Protein AF-A0A7C5NBE1-F1 (afdb_monomer_lite)

pLDDT: mean 70.28, std 18.04, range [29.19, 91.25]

Sequence (106 aa):
MFKFLQKTFWDLNFRWSKTTLKKILKVLDVDNSNMPKSRYGRKGDGGYVIFSNHFDEEENYNLLSFGIDNEISFEKEIFEKHPNIHIYCFDPTVNSPFPKNNLISP

Secondary structure (DSSP, 8-state):
-HHHHHHHHHHT-----HHHHHHHHHHTT-----S-EEE-S-TTTT--EEEGGGGSSSS--EEEEES--S--HHHHHHHHH-TT-EEEEE-TT--SSS-SS-----

Radius of gyration: 20.62 Å; chains: 1; bounding box: 47×36×54 Å

Foldseek 3Di:
DVVVVVVVVVVVPPPQDPVRVVVVCVVVVDDPDPADWDFFFDPPPPTDIDRPCVLVDPDAAEAEAEQDDVGDRRVVRCCVVRVSHHYHYYYPVPPDPDDPDDDDDD

Structure (mmCIF, N/CA/C/O backbone):
data_AF-A0A7C5NBE1-F1
#
_entry.id   AF-A0A7C5NBE1-F1
#
loop_
_atom_site.group_PDB
_atom_site.id
_atom_site.type_symbol
_atom_site.label_atom_id
_atom_site.label_alt_id
_atom_site.label_comp_id
_atom_site.label_asym_id
_atom_site.label_entity_id
_atom_site.label_seq_id
_atom_site.pdbx_PDB_ins_code
_atom_site.Cartn_x
_atom_site.Cartn_y
_atom_site.Cartn_z
_atom_site.occupancy
_atom_site.B_iso_or_equiv
_atom_site.auth_seq_id
_atom_site.auth_comp_id
_atom_site.auth_asym_id
_atom_site.auth_atom_id
_atom_site.pdbx_PDB_model_num
ATOM 1 N N . MET A 1 1 ? 25.681 -22.368 25.246 1.00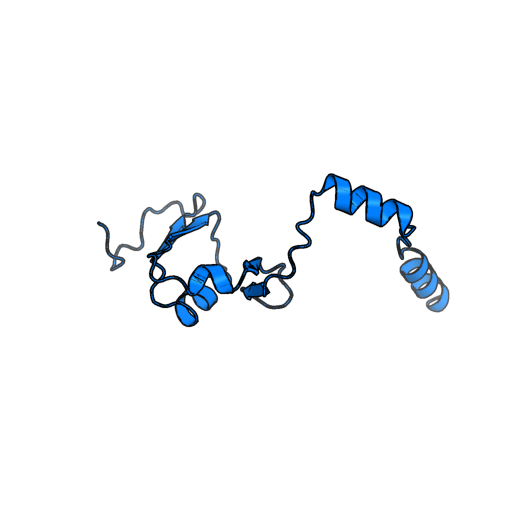 46.69 1 MET A N 1
ATOM 2 C CA . MET A 1 1 ? 25.986 -21.414 24.156 1.00 46.69 1 MET A CA 1
ATOM 3 C C . MET A 1 1 ? 24.722 -20.875 23.473 1.00 46.69 1 MET A C 1
ATOM 5 O O . MET A 1 1 ? 24.547 -19.667 23.449 1.00 46.69 1 MET A O 1
ATOM 9 N N . PHE A 1 2 ? 23.773 -21.722 23.047 1.00 37.19 2 PHE A N 1
ATOM 10 C CA . PHE A 1 2 ? 22.508 -21.291 22.408 1.00 37.19 2 PHE A CA 1
ATOM 11 C C . PHE A 1 2 ? 21.534 -20.474 23.288 1.00 37.19 2 PHE A C 1
ATOM 13 O O . PHE A 1 2 ? 20.788 -19.651 22.771 1.00 37.19 2 PHE A O 1
ATOM 20 N N . LYS A 1 3 ? 21.572 -20.626 24.621 1.00 36.53 3 LYS A N 1
ATOM 21 C CA . LYS A 1 3 ? 20.741 -19.823 25.546 1.00 36.53 3 LYS A CA 1
ATOM 22 C C . LYS A 1 3 ? 21.217 -18.372 25.734 1.00 36.53 3 LYS A C 1
ATOM 24 O O . LYS A 1 3 ? 20.451 -17.556 26.230 1.00 36.53 3 LYS A O 1
ATOM 29 N N . PHE A 1 4 ? 22.456 -18.044 25.353 1.00 35.91 4 PHE A N 1
ATOM 30 C CA . PHE A 1 4 ? 22.996 -16.685 25.500 1.00 35.91 4 PHE A CA 1
ATOM 31 C C . PHE A 1 4 ? 22.597 -15.787 24.316 1.00 35.91 4 PHE A C 1
ATOM 33 O O . PHE A 1 4 ? 22.268 -14.625 24.518 1.00 35.91 4 PHE A O 1
ATOM 40 N N . LEU A 1 5 ? 22.506 -16.359 23.107 1.00 34.66 5 LEU A N 1
ATOM 41 C CA . LEU A 1 5 ? 22.120 -15.644 21.883 1.00 34.66 5 LEU A CA 1
ATOM 42 C C . LEU A 1 5 ? 20.621 -15.308 21.806 1.00 34.66 5 LEU A C 1
ATOM 44 O O . LEU A 1 5 ? 20.253 -14.258 21.291 1.00 34.66 5 LEU A O 1
ATOM 48 N N . GLN A 1 6 ? 19.739 -16.150 22.359 1.00 39.62 6 GLN A N 1
ATOM 49 C CA . GLN A 1 6 ? 18.308 -15.816 22.443 1.00 39.62 6 GLN A CA 1
ATOM 50 C C . GLN A 1 6 ? 18.028 -14.678 23.430 1.00 39.62 6 GLN A C 1
ATOM 52 O O . GLN A 1 6 ? 17.103 -13.897 23.215 1.00 39.62 6 GLN A O 1
ATOM 57 N N . LYS A 1 7 ? 18.840 -14.565 24.488 1.00 41.75 7 LYS A N 1
ATOM 58 C CA . LYS A 1 7 ? 18.712 -13.489 25.470 1.00 41.75 7 LYS A CA 1
ATOM 59 C C . LYS A 1 7 ? 19.182 -12.158 24.883 1.00 41.75 7 LYS A C 1
ATOM 61 O O . LYS A 1 7 ? 18.453 -11.184 24.974 1.00 41.75 7 LYS A O 1
ATOM 66 N N . THR A 1 8 ? 20.301 -12.143 24.156 1.00 42.88 8 THR A N 1
ATOM 67 C CA . THR A 1 8 ? 20.785 -10.926 23.484 1.00 42.88 8 THR A CA 1
ATOM 68 C C . THR A 1 8 ? 19.882 -10.459 22.338 1.00 42.88 8 THR A C 1
ATOM 70 O O . THR A 1 8 ? 19.773 -9.256 22.120 1.00 42.88 8 THR A O 1
ATOM 73 N N . PHE A 1 9 ? 19.174 -11.361 21.644 1.00 37.41 9 PHE A N 1
ATOM 74 C CA . PHE A 1 9 ? 18.208 -10.968 20.605 1.00 37.41 9 PHE A CA 1
ATOM 75 C C . PHE A 1 9 ? 16.901 -10.395 21.188 1.00 37.41 9 PHE A C 1
ATOM 77 O O . PHE A 1 9 ? 16.302 -9.508 20.589 1.00 37.41 9 PHE A O 1
ATOM 84 N N . TRP A 1 10 ? 16.486 -10.841 22.383 1.00 39.19 10 TRP A 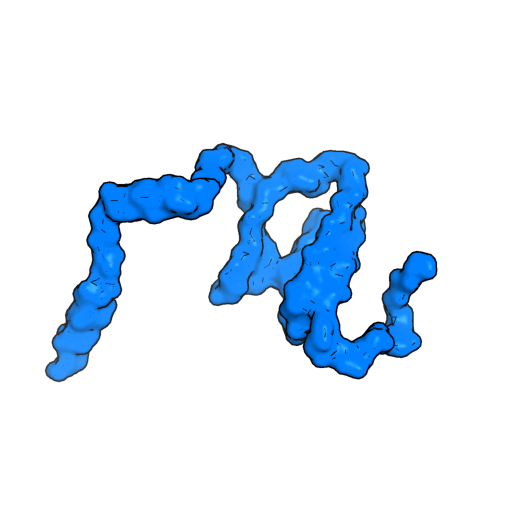N 1
ATOM 85 C CA . TRP A 1 10 ? 15.383 -10.229 23.141 1.00 39.19 10 TRP A CA 1
ATOM 86 C C . TRP A 1 10 ? 15.810 -8.998 23.957 1.00 39.19 10 TRP A C 1
ATOM 88 O O . TRP A 1 10 ? 14.960 -8.175 24.280 1.00 39.19 10 TRP A O 1
ATOM 98 N N . ASP A 1 11 ? 17.094 -8.818 24.261 1.00 41.78 11 ASP A N 1
ATOM 99 C CA . ASP A 1 11 ? 17.620 -7.584 24.867 1.00 41.78 11 ASP A CA 1
ATOM 100 C C . ASP A 1 11 ? 17.823 -6.469 23.818 1.00 41.78 11 ASP A C 1
ATOM 102 O O . ASP A 1 11 ? 17.847 -5.289 24.159 1.00 41.78 11 ASP A O 1
ATOM 106 N N . LEU A 1 12 ? 17.845 -6.824 22.527 1.00 41.09 12 LEU A N 1
ATOM 107 C CA . LEU A 1 12 ? 17.654 -5.912 21.390 1.00 41.09 12 LEU A CA 1
ATOM 108 C C . LEU A 1 12 ? 16.185 -5.495 21.189 1.00 41.09 12 LEU A C 1
ATOM 110 O O . LEU A 1 12 ? 15.876 -4.776 20.237 1.00 41.09 12 LEU A O 1
ATOM 114 N N . ASN A 1 13 ? 15.277 -5.876 22.101 1.00 45.38 13 ASN A N 1
ATOM 115 C CA . ASN A 1 13 ? 13.993 -5.198 22.237 1.00 45.38 13 ASN A CA 1
ATOM 116 C C . ASN A 1 13 ? 14.258 -3.761 22.670 1.00 45.38 13 ASN A C 1
ATOM 118 O O . ASN A 1 13 ? 14.386 -3.447 23.855 1.00 45.38 13 ASN A O 1
ATOM 122 N N . PHE A 1 14 ? 14.315 -2.888 21.672 1.00 54.53 14 PHE A N 1
ATOM 123 C CA . PHE A 1 14 ? 14.329 -1.448 21.806 1.00 54.53 14 PHE A CA 1
ATOM 124 C C . PHE A 1 14 ? 13.075 -1.018 22.581 1.00 54.53 14 PHE A C 1
ATOM 126 O O . PHE A 1 14 ? 12.010 -0.744 22.026 1.00 54.53 14 PHE A O 1
ATOM 133 N N . ARG A 1 15 ? 13.176 -1.025 23.912 1.00 55.56 15 ARG A N 1
ATOM 134 C CA . ARG A 1 15 ? 12.082 -0.710 24.825 1.00 55.56 15 ARG A CA 1
ATOM 135 C C . ARG A 1 15 ? 11.967 0.803 24.903 1.00 55.56 15 ARG A C 1
ATOM 137 O O . ARG A 1 15 ? 12.406 1.425 25.868 1.00 55.56 15 ARG A O 1
ATOM 144 N N . TRP A 1 16 ? 11.420 1.408 23.850 1.00 59.53 16 TRP A N 1
ATOM 145 C CA . TRP A 1 16 ? 11.115 2.832 23.840 1.00 59.53 16 TRP A CA 1
ATOM 146 C C . TRP A 1 16 ? 10.269 3.154 25.069 1.00 59.53 16 TRP A C 1
ATOM 148 O O . TRP A 1 16 ? 9.222 2.545 25.308 1.00 59.53 16 TRP A O 1
ATOM 158 N N . SER A 1 17 ? 10.724 4.113 25.875 1.00 73.81 17 SER A N 1
ATOM 159 C CA . SER A 1 17 ? 9.880 4.632 26.945 1.00 73.81 17 SER A CA 1
ATOM 160 C C . SER A 1 17 ? 8.583 5.170 26.323 1.00 73.81 17 SER A C 1
ATOM 162 O O . SER A 1 17 ? 8.613 5.720 25.217 1.00 73.81 17 SER A O 1
ATOM 164 N N . LYS A 1 18 ? 7.443 5.060 27.023 1.00 70.56 18 LYS A N 1
ATOM 165 C CA . LYS A 1 18 ? 6.168 5.657 26.563 1.00 70.56 18 LYS A CA 1
ATOM 166 C C . LYS A 1 18 ? 6.349 7.127 26.153 1.00 70.56 18 LYS A C 1
ATOM 168 O O . LYS A 1 18 ? 5.698 7.599 25.228 1.00 70.56 18 LYS A O 1
ATOM 173 N N . THR A 1 19 ? 7.259 7.836 26.818 1.00 76.69 19 THR A N 1
ATOM 174 C CA . THR A 1 19 ? 7.635 9.221 26.524 1.00 76.69 19 THR A CA 1
ATOM 175 C C . THR A 1 19 ? 8.325 9.369 25.171 1.00 76.69 19 THR A C 1
ATOM 177 O O . THR A 1 19 ? 8.026 10.304 24.434 1.00 76.69 19 THR A O 1
ATOM 180 N N . THR A 1 20 ? 9.230 8.457 24.819 1.00 77.38 20 THR A N 1
ATOM 181 C CA . THR A 1 20 ? 9.931 8.505 23.534 1.00 77.38 20 THR A CA 1
ATOM 182 C C . THR A 1 20 ? 9.005 8.149 22.379 1.00 77.38 20 THR A C 1
ATOM 184 O O . THR A 1 20 ? 9.003 8.856 21.378 1.00 77.38 20 THR A O 1
ATOM 187 N N . LEU A 1 21 ? 8.139 7.145 22.554 1.00 74.50 21 LEU A N 1
ATOM 188 C CA . LEU A 1 21 ? 7.113 6.813 21.563 1.00 74.50 21 LEU A CA 1
ATOM 189 C C . LEU A 1 21 ? 6.172 8.003 21.315 1.00 74.50 21 LEU A C 1
ATOM 191 O O . LEU A 1 21 ? 5.937 8.368 20.171 1.00 74.50 21 LEU A O 1
ATOM 195 N N . LYS A 1 22 ? 5.708 8.680 22.377 1.00 72.19 22 LYS A N 1
ATOM 196 C CA . LYS A 1 22 ? 4.886 9.899 22.256 1.00 72.19 22 LYS A CA 1
ATOM 197 C C . LYS A 1 22 ? 5.585 11.019 21.482 1.00 72.19 22 LYS A C 1
ATOM 199 O O . LYS A 1 22 ? 4.935 11.709 20.708 1.00 72.19 22 LYS A O 1
ATOM 204 N N . LYS A 1 23 ? 6.892 11.212 21.690 1.00 79.31 23 LYS A N 1
ATOM 205 C CA . LYS A 1 23 ? 7.675 12.210 20.943 1.00 79.31 23 LYS A CA 1
ATOM 206 C C . LYS A 1 23 ? 7.766 11.850 19.462 1.00 79.31 23 LYS A C 1
ATOM 208 O O . LYS A 1 23 ? 7.552 12.722 18.636 1.00 79.31 23 LYS A O 1
ATOM 213 N N . ILE A 1 24 ? 8.028 10.581 19.147 1.00 77.94 24 ILE A N 1
ATOM 214 C CA . ILE A 1 24 ? 8.092 10.089 17.765 1.00 77.94 24 ILE A CA 1
ATOM 215 C C . ILE A 1 24 ? 6.738 10.264 17.070 1.00 77.94 24 ILE A C 1
ATOM 217 O O . ILE A 1 24 ? 6.686 10.868 16.009 1.00 77.94 24 ILE A O 1
ATOM 221 N N . LEU A 1 25 ? 5.639 9.829 17.693 1.00 73.75 25 LEU A N 1
ATOM 222 C CA . LEU A 1 25 ? 4.289 9.975 17.132 1.00 73.75 25 LEU A CA 1
ATOM 223 C C . LEU A 1 25 ? 3.904 11.442 16.899 1.00 73.75 25 LEU A C 1
ATOM 225 O O . LEU A 1 25 ? 3.248 11.748 15.912 1.00 73.75 25 LEU A O 1
ATOM 229 N N . LYS A 1 26 ? 4.342 12.350 17.783 1.00 73.25 26 LYS A N 1
ATOM 230 C CA . LYS A 1 26 ? 4.134 13.794 17.621 1.00 73.25 26 LYS A CA 1
ATOM 231 C C . LYS A 1 26 ? 4.950 14.382 16.464 1.00 73.25 26 LYS A C 1
ATOM 233 O O . LYS A 1 26 ? 4.484 15.306 15.817 1.00 73.25 26 LYS A O 1
ATOM 238 N N . VAL A 1 27 ? 6.166 13.884 16.230 1.00 79.88 27 VAL A N 1
ATOM 239 C CA . VAL A 1 27 ? 7.007 14.309 15.095 1.00 79.88 27 VAL A CA 1
ATOM 240 C C . VAL A 1 27 ? 6.457 13.778 13.774 1.00 79.88 27 VAL A C 1
ATOM 242 O O . VAL A 1 27 ? 6.501 14.484 12.777 1.00 79.88 27 VAL A O 1
ATOM 245 N N . LEU A 1 28 ? 5.934 12.553 13.776 1.00 73.50 28 LEU A N 1
ATOM 246 C CA . LEU A 1 28 ? 5.361 11.907 12.596 1.00 73.50 28 LEU A CA 1
ATOM 247 C C . LEU A 1 28 ? 3.954 12.412 12.237 1.00 73.50 28 LEU A C 1
ATOM 249 O O . LEU A 1 28 ? 3.388 11.896 11.282 1.00 73.50 28 LEU A O 1
ATOM 253 N N . ASP A 1 29 ? 3.403 13.361 13.005 1.00 67.94 29 ASP A N 1
ATOM 254 C CA . ASP A 1 29 ? 2.027 13.867 12.888 1.00 67.94 29 ASP A CA 1
ATOM 255 C C . ASP A 1 29 ? 1.015 12.751 12.594 1.00 67.94 29 ASP A C 1
ATOM 257 O O . ASP A 1 29 ? 0.245 12.785 11.637 1.00 67.94 29 ASP A O 1
ATOM 261 N N . VAL A 1 30 ? 1.099 11.678 13.389 1.00 68.19 30 VAL A N 1
ATOM 262 C CA . VAL A 1 30 ? 0.277 10.492 13.157 1.00 68.19 30 VAL A CA 1
ATOM 263 C C . VAL A 1 30 ? -1.177 10.867 13.384 1.00 68.19 30 VAL A C 1
ATOM 265 O O . VAL A 1 30 ? -1.580 11.137 14.522 1.00 68.19 30 VAL A O 1
ATOM 268 N N . ASP A 1 31 ? -1.958 10.845 12.306 1.00 66.31 31 ASP A N 1
ATOM 269 C CA . ASP A 1 31 ? -3.393 11.048 12.387 1.00 66.31 31 ASP A CA 1
ATOM 270 C C . ASP A 1 31 ? -4.016 9.973 13.294 1.00 66.31 31 ASP A C 1
ATOM 272 O O . ASP A 1 31 ? -3.933 8.767 13.041 1.00 66.31 31 ASP A O 1
ATOM 276 N N . ASN A 1 32 ? -4.624 10.432 14.388 1.00 69.25 32 ASN A N 1
ATOM 277 C CA . ASN A 1 32 ? -5.334 9.599 15.357 1.00 69.25 32 ASN A CA 1
ATOM 278 C C . ASN A 1 32 ? -6.848 9.601 15.108 1.00 69.25 32 ASN A C 1
ATOM 280 O O . ASN A 1 32 ? -7.616 9.292 16.020 1.00 69.25 32 ASN A O 1
ATOM 284 N N . SER A 1 33 ? -7.299 9.974 13.909 1.00 75.62 33 SER A N 1
ATOM 285 C CA . SER A 1 33 ? -8.712 9.957 13.556 1.00 75.62 33 SER A CA 1
ATOM 286 C C . SER A 1 33 ? -9.336 8.589 13.852 1.00 75.62 33 SER A C 1
ATOM 288 O O . SER A 1 33 ? -8.803 7.526 13.517 1.00 75.62 33 SER A O 1
ATOM 290 N N . ASN A 1 34 ? -10.510 8.602 14.484 1.00 80.31 34 ASN A N 1
ATOM 291 C CA . ASN A 1 34 ? -11.285 7.391 14.787 1.00 80.31 34 ASN A CA 1
ATOM 292 C C . ASN A 1 34 ? -12.045 6.853 13.562 1.00 80.31 34 ASN A C 1
ATOM 294 O O . ASN A 1 34 ? -12.920 6.000 13.695 1.00 80.31 34 ASN A O 1
ATOM 298 N N . MET A 1 35 ? -11.728 7.357 12.370 1.00 82.25 35 MET A N 1
ATOM 299 C CA . MET A 1 35 ? -12.356 6.943 11.124 1.00 82.25 35 MET A CA 1
ATOM 300 C C . MET A 1 35 ? -12.009 5.479 10.813 1.00 82.25 35 MET A C 1
ATOM 302 O O . MET A 1 35 ? -10.887 5.040 11.119 1.00 82.25 35 MET A O 1
ATOM 306 N N . PRO A 1 36 ? -12.952 4.714 10.230 1.00 85.88 36 PRO A N 1
ATOM 307 C CA . PRO A 1 36 ? -12.741 3.312 9.894 1.00 85.88 36 PRO A CA 1
ATOM 308 C C . PRO A 1 36 ? -11.622 3.189 8.864 1.00 85.88 36 PRO A C 1
ATOM 310 O O . PRO A 1 36 ? -11.609 3.901 7.864 1.00 85.88 36 PRO A O 1
ATOM 313 N N . LYS A 1 37 ? -10.681 2.270 9.082 1.00 86.50 37 LYS A N 1
ATOM 314 C CA . LYS A 1 37 ? -9.517 2.075 8.209 1.00 86.50 37 LYS A CA 1
ATOM 315 C C . LYS A 1 37 ? -9.536 0.677 7.612 1.00 86.50 37 LYS A C 1
ATOM 317 O O . LYS A 1 37 ? -9.771 -0.292 8.330 1.00 86.50 37 LYS A O 1
ATOM 322 N N . SER A 1 38 ? -9.225 0.588 6.329 1.00 88.06 38 SER A N 1
ATOM 323 C CA . SER A 1 38 ? -9.083 -0.662 5.595 1.00 88.06 38 SER A CA 1
ATOM 324 C C . SER A 1 38 ? -7.642 -0.818 5.135 1.00 88.06 38 SER A C 1
ATOM 326 O O . SER A 1 38 ? -7.018 0.139 4.676 1.00 88.06 38 SER A O 1
ATOM 328 N N . ARG A 1 39 ? -7.102 -2.029 5.292 1.00 89.69 39 ARG A N 1
ATOM 329 C CA . ARG A 1 39 ? -5.776 -2.387 4.788 1.00 89.69 39 ARG A CA 1
ATOM 330 C C . ARG A 1 39 ? -5.910 -3.013 3.402 1.00 89.69 39 ARG A C 1
ATOM 332 O O . ARG A 1 39 ? -6.755 -3.888 3.234 1.00 89.69 39 ARG A O 1
ATOM 339 N N . TYR A 1 40 ? -5.034 -2.619 2.485 1.00 89.62 40 TYR A N 1
ATOM 340 C CA . TYR A 1 40 ? -4.941 -3.127 1.119 1.00 89.62 40 TYR A CA 1
ATOM 341 C C . TYR A 1 40 ? -3.511 -3.586 0.806 1.00 89.62 40 TYR A C 1
ATOM 343 O O . TYR A 1 40 ? -2.539 -3.113 1.406 1.00 89.62 40 TYR A O 1
ATOM 351 N N . GLY A 1 41 ? -3.376 -4.506 -0.140 1.00 88.06 41 GLY A N 1
ATOM 352 C CA . GLY A 1 41 ? -2.109 -5.074 -0.578 1.00 88.06 41 GLY A CA 1
ATOM 353 C C . GLY A 1 41 ? -1.669 -6.285 0.242 1.00 88.06 41 GLY A C 1
ATOM 354 O O . GLY A 1 41 ? -2.187 -6.607 1.323 1.00 88.06 41 GLY A O 1
ATOM 355 N N . ARG A 1 42 ? -0.658 -6.983 -0.273 1.00 86.00 42 ARG A N 1
ATOM 356 C CA . ARG A 1 42 ? -0.220 -8.291 0.220 1.00 86.00 42 ARG A CA 1
ATOM 357 C C . ARG A 1 42 ? 0.066 -8.324 1.723 1.00 86.00 42 ARG A C 1
ATOM 359 O O . ARG A 1 42 ? 0.679 -7.429 2.313 1.00 86.00 42 ARG A O 1
ATOM 366 N N . LYS A 1 43 ? -0.374 -9.397 2.386 1.00 86.44 43 LYS A N 1
ATOM 367 C CA . LYS A 1 43 ? -0.102 -9.623 3.813 1.00 86.44 43 LYS A CA 1
ATOM 368 C C . LYS A 1 43 ? 1.401 -9.821 4.043 1.00 86.44 43 LYS A C 1
ATOM 370 O O . LYS A 1 43 ? 2.004 -10.692 3.428 1.00 86.44 43 LYS A O 1
ATOM 375 N N . GLY A 1 44 ? 1.965 -9.056 4.977 1.00 82.06 44 GLY A N 1
ATOM 376 C CA . GLY A 1 44 ? 3.380 -9.146 5.358 1.00 82.06 44 GLY A CA 1
ATOM 377 C C . GLY A 1 44 ? 4.328 -8.241 4.566 1.00 82.06 44 GLY A C 1
ATOM 378 O O . GLY A 1 44 ? 5.498 -8.191 4.916 1.00 82.06 44 GLY A O 1
ATOM 379 N N . ASP A 1 45 ? 3.824 -7.500 3.576 1.00 77.69 45 ASP A N 1
ATOM 380 C CA . ASP A 1 45 ? 4.633 -6.673 2.670 1.00 77.69 45 ASP A CA 1
ATOM 381 C C . ASP A 1 45 ? 4.301 -5.176 2.793 1.00 77.69 45 ASP A C 1
ATOM 383 O O . ASP A 1 45 ? 4.022 -4.484 1.826 1.00 77.69 45 ASP A O 1
ATOM 387 N N . GLY A 1 46 ? 4.172 -4.680 4.028 1.00 74.50 46 GLY A N 1
ATOM 388 C CA . GLY A 1 46 ? 4.016 -3.238 4.277 1.00 74.50 46 GLY A CA 1
ATOM 389 C C . GLY A 1 46 ? 2.739 -2.557 3.750 1.00 74.50 46 GLY A C 1
ATOM 390 O O . GLY A 1 46 ? 2.655 -1.343 3.871 1.00 74.50 46 GLY A O 1
ATOM 391 N N . GLY A 1 47 ? 1.765 -3.309 3.213 1.00 82.56 47 GLY A N 1
ATOM 392 C CA . GLY A 1 47 ? 0.559 -2.783 2.545 1.00 82.56 47 GLY A CA 1
ATOM 393 C C . GLY A 1 47 ? -0.169 -1.605 3.213 1.00 82.56 47 GLY A C 1
ATOM 394 O O . GLY A 1 47 ? -0.103 -1.401 4.426 1.00 82.56 47 GLY A O 1
ATOM 395 N N . TYR A 1 48 ? -0.899 -0.857 2.392 1.00 86.44 48 TYR A N 1
ATOM 396 C CA . TYR A 1 48 ? -1.417 0.476 2.685 1.00 86.44 48 TYR A CA 1
ATOM 397 C C . TYR A 1 48 ? -2.667 0.456 3.564 1.00 86.44 48 TYR A C 1
ATOM 399 O O . TYR A 1 48 ? -3.523 -0.419 3.436 1.00 86.44 48 TYR A O 1
ATOM 407 N N . VAL A 1 49 ? -2.792 1.451 4.443 1.00 87.25 49 VAL A N 1
ATOM 408 C CA . VAL A 1 49 ? -3.966 1.657 5.300 1.00 87.25 49 VAL A CA 1
ATOM 409 C C . VAL A 1 49 ? -4.648 2.950 4.876 1.00 87.25 49 VAL A C 1
ATOM 411 O O . VAL A 1 49 ? -4.040 4.013 4.941 1.00 87.25 49 VAL A O 1
ATOM 414 N N . ILE A 1 50 ? -5.903 2.847 4.444 1.00 85.69 50 ILE A N 1
ATOM 415 C CA . ILE A 1 50 ? -6.693 3.957 3.894 1.00 85.69 50 ILE A CA 1
ATOM 416 C C . ILE A 1 50 ? -7.984 4.088 4.708 1.00 85.69 50 ILE A C 1
ATOM 418 O O . ILE A 1 50 ? -8.507 3.080 5.196 1.00 85.69 50 ILE A O 1
ATOM 422 N N . PHE A 1 51 ? -8.517 5.302 4.872 1.00 85.44 51 PHE A N 1
ATOM 423 C CA . PHE A 1 51 ? -9.848 5.461 5.461 1.00 85.44 51 PHE A CA 1
ATOM 424 C C . PHE A 1 51 ? -10.915 4.896 4.529 1.00 85.44 51 PHE A C 1
A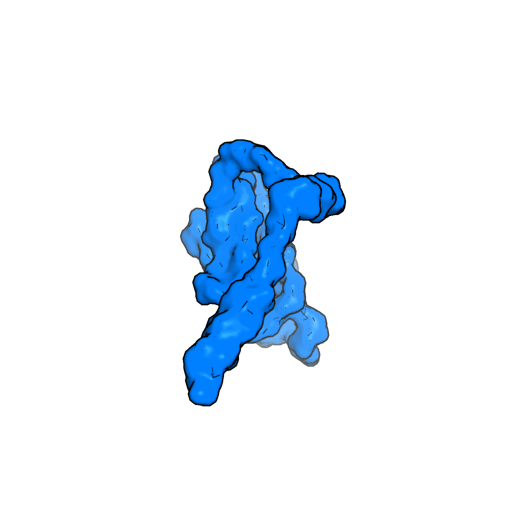TOM 426 O O . PHE A 1 51 ? -10.938 5.167 3.335 1.00 85.44 51 PHE A O 1
ATOM 433 N N . SER A 1 52 ? -11.784 4.067 5.091 1.00 78.88 52 SER A N 1
ATOM 434 C CA . SER A 1 52 ? -12.713 3.235 4.319 1.00 78.88 52 SER A CA 1
ATOM 435 C C . SER A 1 52 ? -13.839 4.063 3.714 1.00 78.88 52 SER A C 1
ATOM 437 O O . SER A 1 52 ? -14.296 3.757 2.625 1.00 78.88 52 SER A O 1
ATOM 439 N N . ASN A 1 53 ? -14.220 5.145 4.391 1.00 75.88 53 ASN A N 1
ATOM 440 C CA . ASN A 1 53 ? -15.290 6.039 3.971 1.00 75.88 53 ASN A CA 1
ATOM 441 C C . ASN A 1 53 ? -14.907 6.948 2.792 1.00 75.88 53 ASN A C 1
ATOM 443 O O . ASN A 1 53 ? -15.780 7.622 2.268 1.00 75.88 53 ASN A O 1
ATOM 447 N N . HIS A 1 54 ? -13.635 6.986 2.370 1.00 72.38 54 HIS A N 1
ATOM 448 C CA . HIS A 1 54 ? -13.240 7.732 1.169 1.00 72.38 54 HIS A CA 1
ATOM 449 C C . HIS A 1 54 ? -13.739 7.095 -0.126 1.00 72.38 54 HIS A C 1
ATOM 451 O O . HIS A 1 54 ? -13.655 7.729 -1.163 1.00 72.38 54 HIS A O 1
ATOM 457 N N . PHE A 1 55 ? -14.217 5.851 -0.090 1.00 71.31 55 PHE A N 1
ATOM 458 C CA . PHE A 1 55 ? -14.698 5.153 -1.282 1.00 71.31 55 PHE A CA 1
ATOM 459 C C . PHE A 1 55 ? -16.229 5.046 -1.346 1.00 71.31 55 PHE A C 1
ATOM 461 O O . PHE A 1 55 ? -16.757 4.552 -2.336 1.00 71.31 55 PHE A O 1
ATOM 468 N N . ASP A 1 56 ? -16.930 5.500 -0.301 1.00 65.00 56 ASP A N 1
ATOM 469 C CA . ASP A 1 56 ? -18.389 5.383 -0.170 1.00 65.00 56 ASP A CA 1
ATOM 470 C C . ASP A 1 56 ? -19.148 6.571 -0.797 1.00 65.00 56 ASP A C 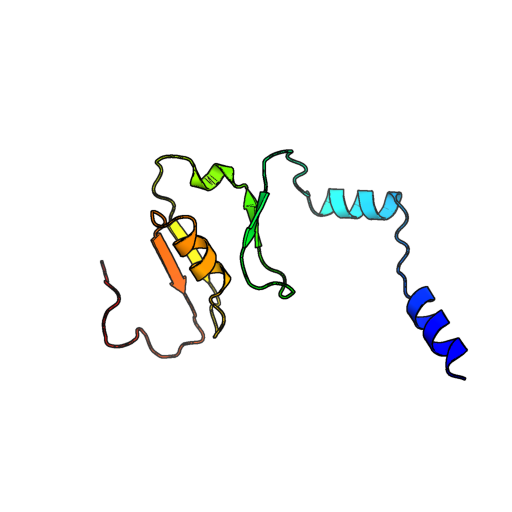1
ATOM 472 O O . ASP A 1 56 ? -20.373 6.532 -0.917 1.00 65.00 56 ASP A O 1
ATOM 476 N N . GLU A 1 57 ? -18.446 7.639 -1.181 1.00 61.69 57 GLU A N 1
ATOM 477 C CA . GLU A 1 57 ? -19.050 8.811 -1.819 1.00 61.69 57 GLU A CA 1
ATOM 478 C C . GLU A 1 57 ? -19.204 8.564 -3.332 1.00 61.69 57 GLU A C 1
ATOM 480 O O . GLU A 1 57 ? -18.332 7.960 -3.951 1.00 61.69 57 GLU A O 1
ATOM 485 N N . GLU A 1 58 ? -20.298 9.040 -3.949 1.00 58.59 58 GLU A N 1
ATOM 486 C CA . GLU A 1 58 ? -20.589 8.936 -5.402 1.00 58.59 58 GLU A CA 1
ATOM 487 C C . GLU A 1 58 ? -19.557 9.658 -6.305 1.00 58.59 58 GLU A C 1
ATOM 489 O O . GLU A 1 58 ? -19.774 9.864 -7.502 1.00 58.59 58 GLU A O 1
ATOM 494 N N . GLU A 1 59 ? -18.430 10.077 -5.739 1.00 63.66 59 GLU A N 1
ATOM 495 C CA . GLU A 1 59 ? -17.343 10.728 -6.440 1.00 63.66 59 GLU A CA 1
ATOM 496 C C . GLU A 1 59 ? -16.474 9.699 -7.173 1.00 63.66 59 GLU A C 1
ATOM 498 O O . GLU A 1 59 ? -16.043 8.677 -6.636 1.00 63.66 59 GLU A O 1
ATOM 503 N N . ASN A 1 60 ? -16.171 9.998 -8.435 1.00 68.69 60 ASN A N 1
ATOM 504 C CA . ASN 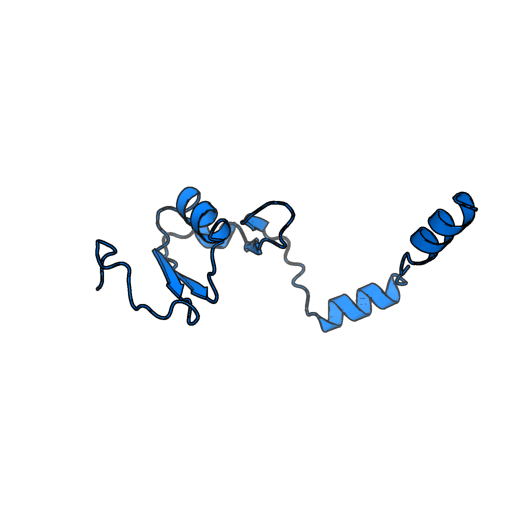A 1 60 ? -15.231 9.212 -9.224 1.00 68.69 60 ASN A CA 1
ATOM 505 C C . ASN A 1 60 ? -13.800 9.498 -8.754 1.00 68.69 60 ASN A C 1
ATOM 507 O O . ASN A 1 60 ? -13.130 10.399 -9.269 1.00 68.69 60 ASN A O 1
ATOM 511 N N . TYR A 1 61 ? -13.326 8.730 -7.776 1.00 80.38 61 TYR A N 1
ATOM 512 C CA . TYR A 1 61 ? -11.932 8.776 -7.354 1.00 80.38 61 TYR A CA 1
ATOM 513 C C . TYR A 1 61 ? -11.020 8.119 -8.391 1.00 80.38 61 TYR A C 1
ATOM 515 O O . TYR A 1 61 ? -11.334 7.077 -8.970 1.00 80.38 61 TYR A O 1
ATOM 523 N N . ASN A 1 62 ? -9.851 8.725 -8.587 1.00 86.31 62 ASN A N 1
ATOM 524 C CA . ASN A 1 62 ? -8.784 8.167 -9.407 1.00 86.31 62 ASN A CA 1
ATOM 525 C C . ASN A 1 62 ? -7.619 7.768 -8.498 1.00 86.31 62 ASN A C 1
ATOM 527 O O . ASN A 1 62 ? -7.108 8.597 -7.742 1.00 86.31 62 ASN A O 1
ATOM 531 N N . LEU A 1 63 ? -7.170 6.519 -8.595 1.00 87.19 63 LEU A N 1
ATOM 532 C CA . LEU A 1 63 ? -5.946 6.054 -7.955 1.00 87.19 63 LEU A CA 1
ATOM 533 C C . LEU A 1 63 ? -4.773 6.263 -8.912 1.00 87.19 63 LEU A C 1
ATOM 535 O O . LEU A 1 63 ? -4.740 5.686 -9.996 1.00 87.19 63 LEU A O 1
ATOM 539 N N . LEU A 1 64 ? -3.794 7.062 -8.494 1.00 89.06 64 LEU A N 1
ATOM 540 C CA . LEU A 1 64 ? -2.517 7.202 -9.188 1.00 89.06 64 LEU A CA 1
ATOM 541 C C . LEU A 1 64 ? -1.469 6.381 -8.434 1.00 89.06 64 LEU A C 1
ATOM 543 O O . LEU A 1 64 ? -1.127 6.724 -7.302 1.00 89.06 64 LEU A O 1
ATOM 547 N N . SER A 1 65 ? -0.974 5.307 -9.045 1.00 87.25 65 SER A N 1
ATOM 548 C CA . SER A 1 65 ? 0.057 4.450 -8.461 1.00 87.25 65 SER A CA 1
ATOM 549 C C . SER A 1 65 ? 1.371 4.574 -9.223 1.00 87.25 65 SER A C 1
ATOM 551 O O . SER A 1 65 ? 1.389 4.576 -10.454 1.00 87.25 65 SER A O 1
ATOM 553 N N . PHE A 1 66 ? 2.475 4.703 -8.492 1.00 85.50 66 PHE A N 1
ATOM 554 C CA . PHE A 1 66 ? 3.806 4.970 -9.036 1.00 85.50 66 PHE A CA 1
ATOM 555 C 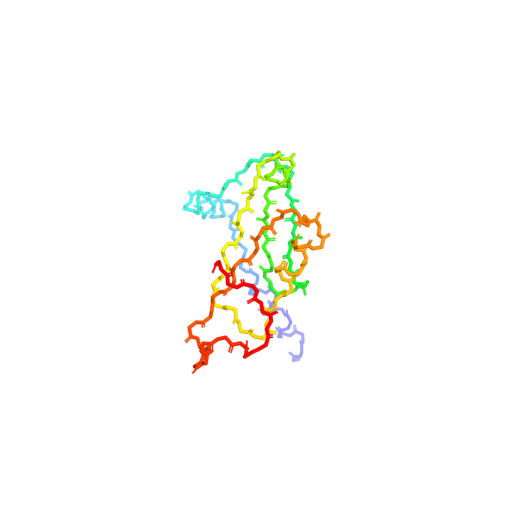C . PHE A 1 66 ? 4.811 3.932 -8.539 1.00 85.50 66 PHE A C 1
ATOM 557 O O . PHE A 1 66 ? 4.738 3.506 -7.389 1.00 85.50 66 PHE A O 1
ATOM 564 N N . GLY A 1 67 ? 5.798 3.593 -9.372 1.00 76.31 67 GLY A N 1
ATOM 565 C CA . GLY A 1 67 ? 6.858 2.647 -9.000 1.00 76.31 67 GLY A CA 1
ATOM 566 C C . GLY A 1 67 ? 6.365 1.202 -8.924 1.00 76.31 67 GLY A C 1
ATOM 567 O O . GLY A 1 67 ? 6.838 0.429 -8.093 1.00 76.31 67 GLY A O 1
ATOM 568 N N . ILE A 1 68 ? 5.391 0.867 -9.771 1.00 76.25 68 ILE A N 1
ATOM 569 C CA . ILE A 1 68 ? 4.841 -0.479 -9.918 1.00 76.25 68 ILE A CA 1
ATOM 570 C C . ILE A 1 68 ? 5.879 -1.372 -10.602 1.00 76.25 68 ILE A C 1
ATOM 572 O O . ILE A 1 68 ? 6.071 -1.243 -11.799 1.00 76.25 68 ILE A O 1
ATOM 576 N N . ASP A 1 69 ? 6.517 -2.286 -9.877 1.00 76.44 69 ASP A N 1
ATOM 577 C CA . ASP A 1 69 ? 7.326 -3.346 -10.500 1.00 76.44 69 ASP A CA 1
ATOM 578 C C . ASP A 1 69 ? 6.427 -4.563 -10.827 1.00 76.44 69 ASP A C 1
ATOM 580 O O . ASP A 1 69 ? 5.375 -4.437 -11.452 1.00 76.44 69 ASP A O 1
ATOM 584 N N . ASN A 1 70 ? 6.774 -5.767 -10.364 1.00 76.62 70 ASN A N 1
ATOM 585 C CA . ASN A 1 70 ? 6.014 -6.993 -10.621 1.00 76.62 70 ASN A CA 1
ATOM 586 C C . ASN A 1 70 ? 4.916 -7.259 -9.571 1.00 76.62 70 ASN A C 1
ATOM 588 O O . ASN A 1 70 ? 4.366 -8.362 -9.502 1.00 76.62 70 ASN A O 1
ATOM 592 N N . GLU A 1 71 ? 4.607 -6.271 -8.731 1.00 82.50 71 GLU A N 1
ATOM 593 C CA . GLU A 1 71 ? 3.670 -6.366 -7.610 1.00 82.50 71 GLU A CA 1
ATOM 594 C C . GLU A 1 71 ? 2.554 -5.334 -7.796 1.00 82.50 71 GLU A C 1
ATOM 596 O O . GLU A 1 71 ? 2.810 -4.135 -7.797 1.00 82.50 71 GLU A O 1
ATOM 601 N N . ILE A 1 72 ? 1.324 -5.819 -7.992 1.00 85.69 72 ILE A N 1
ATOM 602 C CA . ILE A 1 72 ? 0.114 -4.991 -8.158 1.00 85.69 72 ILE A CA 1
ATOM 603 C C . ILE A 1 72 ? -1.022 -5.466 -7.246 1.00 85.69 72 ILE A C 1
ATOM 605 O O . ILE A 1 72 ? -2.204 -5.392 -7.593 1.00 85.69 72 ILE A O 1
ATOM 609 N N . SER A 1 73 ? -0.683 -6.094 -6.114 1.00 88.38 73 SER A N 1
ATOM 610 C CA . SER A 1 73 ? -1.692 -6.645 -5.201 1.00 88.38 73 SER A CA 1
ATOM 611 C C . SER A 1 73 ? -2.559 -5.550 -4.594 1.00 88.38 73 SER A C 1
ATOM 613 O O . SER A 1 73 ? -3.746 -5.767 -4.366 1.00 88.38 73 SER A O 1
ATOM 615 N N . PHE A 1 74 ? -1.973 -4.378 -4.364 1.00 89.56 74 PHE A N 1
ATOM 616 C CA . PHE A 1 74 ? -2.658 -3.218 -3.821 1.00 89.56 74 PHE A CA 1
ATOM 617 C C . PHE A 1 74 ? -3.738 -2.700 -4.778 1.00 89.56 74 PHE A C 1
ATOM 619 O O . PHE A 1 74 ? -4.901 -2.590 -4.394 1.00 89.56 74 PHE A O 1
ATOM 626 N N . GLU A 1 75 ? -3.377 -2.461 -6.036 1.00 90.56 75 GLU A N 1
ATOM 627 C CA . GLU A 1 75 ? -4.273 -1.952 -7.075 1.00 90.56 75 GLU A CA 1
ATOM 628 C C . GLU A 1 75 ? -5.387 -2.948 -7.374 1.00 90.56 75 GLU A C 1
ATOM 630 O O . GLU A 1 75 ? -6.550 -2.563 -7.470 1.00 90.56 75 GLU A O 1
ATOM 635 N N . LYS A 1 76 ? -5.045 -4.239 -7.475 1.00 89.94 76 LYS A N 1
ATOM 636 C CA . LYS A 1 76 ? -6.030 -5.307 -7.686 1.00 89.94 76 LYS A CA 1
ATOM 637 C C . LYS A 1 76 ? -7.065 -5.344 -6.572 1.00 89.94 76 LYS A C 1
ATOM 639 O O . LYS A 1 76 ? -8.256 -5.374 -6.856 1.00 89.94 76 LYS A O 1
ATOM 644 N N . GLU A 1 77 ? -6.624 -5.304 -5.318 1.00 91.25 77 GLU A N 1
ATOM 645 C CA . GLU A 1 77 ? -7.537 -5.357 -4.177 1.00 91.25 77 GLU A CA 1
ATOM 646 C C . GLU A 1 77 ? -8.440 -4.114 -4.102 1.00 91.25 77 GLU A C 1
ATOM 648 O O . GLU A 1 77 ? -9.602 -4.225 -3.708 1.00 91.25 77 GLU A O 1
ATOM 653 N N . ILE A 1 78 ? -7.939 -2.938 -4.501 1.00 89.50 78 ILE A N 1
ATOM 654 C CA . ILE A 1 78 ? -8.763 -1.727 -4.620 1.00 89.50 78 ILE A CA 1
ATOM 655 C C . ILE A 1 78 ? -9.797 -1.882 -5.731 1.00 89.50 78 ILE A C 1
ATOM 657 O O . ILE A 1 78 ? -10.972 -1.638 -5.477 1.00 89.50 78 ILE A O 1
ATOM 661 N N . PHE A 1 79 ? -9.394 -2.324 -6.923 1.00 88.69 79 PHE A N 1
ATOM 662 C CA . PHE A 1 79 ? -10.311 -2.513 -8.048 1.00 88.69 79 PHE A CA 1
ATOM 663 C C . PHE A 1 79 ? -11.421 -3.524 -7.730 1.00 88.69 79 PHE A C 1
ATOM 665 O O . PHE A 1 79 ? -12.582 -3.306 -8.063 1.00 88.69 79 PHE A O 1
ATOM 672 N N . GLU A 1 80 ? -11.082 -4.620 -7.046 1.00 89.69 80 GLU A N 1
ATOM 673 C CA . GLU A 1 80 ? -12.041 -5.657 -6.651 1.00 89.69 80 GLU A CA 1
ATOM 674 C C . GLU A 1 80 ? -13.066 -5.160 -5.625 1.00 89.69 80 GLU A C 1
ATOM 676 O O . GLU A 1 80 ? -14.233 -5.548 -5.680 1.00 89.69 80 GLU A O 1
ATOM 681 N N . LYS A 1 81 ? -12.642 -4.316 -4.677 1.00 87.25 81 LYS A N 1
ATOM 682 C CA . LYS A 1 81 ? -13.520 -3.779 -3.625 1.00 87.25 81 LYS A CA 1
ATOM 683 C C . LYS A 1 81 ? -14.303 -2.549 -4.077 1.00 87.25 81 LYS A C 1
ATOM 685 O O . LYS A 1 81 ? -15.411 -2.342 -3.594 1.00 87.25 81 LYS A O 1
ATOM 690 N N . HIS A 1 82 ? -13.738 -1.775 -5.000 1.00 86.44 82 HIS A N 1
ATOM 691 C CA . HIS A 1 82 ? -14.242 -0.479 -5.447 1.00 86.44 82 HIS A CA 1
ATOM 692 C C . HIS A 1 82 ? -14.156 -0.380 -6.977 1.00 86.44 82 HIS A C 1
ATOM 694 O O . HIS A 1 82 ? -13.314 0.347 -7.510 1.00 86.44 82 HIS A O 1
ATOM 700 N N . PRO A 1 83 ? -15.026 -1.097 -7.712 1.00 83.19 83 PRO A N 1
ATOM 701 C CA . PRO A 1 83 ? -14.944 -1.209 -9.174 1.00 83.19 83 PRO A CA 1
ATOM 702 C C . PRO A 1 83 ? -15.175 0.115 -9.920 1.00 83.19 83 PRO A C 1
ATOM 704 O O . PRO A 1 83 ? -14.911 0.197 -11.117 1.00 83.19 83 PRO A O 1
ATOM 707 N N . ASN A 1 84 ? -15.658 1.146 -9.223 1.00 84.19 84 ASN A N 1
ATOM 708 C CA . ASN A 1 84 ? -15.923 2.475 -9.778 1.00 84.19 84 ASN A CA 1
ATOM 709 C C . ASN A 1 84 ? -14.665 3.364 -9.825 1.00 84.19 84 ASN A C 1
ATOM 711 O O . ASN A 1 84 ? -14.701 4.450 -10.397 1.00 84.19 84 ASN A O 1
ATOM 715 N N . ILE A 1 85 ? -13.561 2.932 -9.209 1.00 85.81 85 ILE A N 1
ATOM 716 C CA . ILE A 1 85 ? -12.309 3.692 -9.165 1.00 85.81 85 ILE A CA 1
ATOM 717 C C . ILE A 1 85 ? -11.511 3.431 -10.435 1.00 85.81 85 ILE A C 1
ATOM 719 O O . ILE A 1 85 ? -11.197 2.285 -10.765 1.00 85.81 85 ILE A O 1
ATOM 723 N N . HIS A 1 86 ? -11.092 4.501 -11.110 1.00 87.69 86 HIS A N 1
ATOM 724 C CA . HIS A 1 86 ? -10.113 4.377 -12.185 1.00 87.69 86 HIS A CA 1
ATOM 725 C C . HIS A 1 86 ? -8.704 4.319 -11.604 1.00 87.69 86 HIS A C 1
ATOM 727 O O . HIS A 1 86 ? -8.311 5.165 -10.799 1.00 87.69 86 HIS A O 1
ATOM 733 N N . ILE A 1 87 ? -7.927 3.327 -12.033 1.00 89.12 87 ILE A N 1
ATOM 734 C CA . ILE A 1 87 ? -6.564 3.112 -11.551 1.00 89.12 87 ILE A CA 1
ATOM 735 C C . ILE A 1 87 ? -5.577 3.376 -12.686 1.00 89.12 87 ILE A C 1
ATOM 737 O O . ILE A 1 87 ? -5.639 2.739 -13.737 1.00 89.12 87 ILE A O 1
ATOM 741 N N . TYR A 1 88 ? -4.646 4.295 -12.449 1.00 88.25 88 TYR A N 1
ATOM 742 C CA . TYR A 1 88 ? -3.561 4.643 -13.358 1.00 88.25 88 TYR A CA 1
ATOM 743 C C . TYR A 1 88 ? -2.227 4.242 -12.734 1.00 88.25 88 TYR A C 1
ATOM 745 O O . TYR A 1 88 ? -1.835 4.768 -11.693 1.00 88.25 88 TYR A O 1
ATOM 753 N N . CYS A 1 89 ? -1.528 3.319 -13.388 1.00 87.19 89 CYS A N 1
ATOM 754 C CA . CYS A 1 89 ? -0.251 2.784 -12.932 1.00 87.19 89 CYS A CA 1
ATOM 755 C C . CYS A 1 89 ? 0.899 3.343 -13.771 1.00 87.19 89 CYS A C 1
ATOM 757 O O . CYS A 1 89 ? 0.879 3.245 -14.999 1.00 87.19 89 CYS A O 1
ATOM 759 N N . PHE A 1 90 ? 1.921 3.877 -13.109 1.00 83.44 90 PHE A N 1
ATOM 760 C CA . PHE A 1 90 ? 3.108 4.445 -13.733 1.00 83.44 90 PHE A CA 1
ATOM 761 C C . PHE A 1 90 ? 4.363 3.757 -13.203 1.00 83.44 90 PHE A C 1
ATOM 763 O O . PHE A 1 90 ? 4.641 3.786 -12.004 1.00 83.44 90 PHE A O 1
ATOM 770 N N . ASP A 1 91 ? 5.166 3.201 -14.103 1.00 79.75 91 ASP A N 1
ATOM 771 C CA . ASP A 1 91 ? 6.487 2.683 -13.767 1.00 79.75 91 ASP A CA 1
ATOM 772 C C . ASP A 1 91 ? 7.544 3.238 -14.732 1.00 79.75 91 ASP A C 1
ATOM 774 O O . ASP A 1 91 ? 7.504 2.927 -15.925 1.00 79.75 91 ASP A O 1
ATOM 778 N N . PRO A 1 92 ? 8.493 4.061 -14.248 1.00 69.31 92 PRO A N 1
ATOM 779 C CA . PRO A 1 92 ? 9.587 4.555 -15.075 1.00 69.31 92 PRO A CA 1
ATOM 780 C C . PRO A 1 92 ? 10.633 3.478 -15.409 1.00 69.31 92 PRO A C 1
ATOM 782 O O . PRO A 1 92 ? 11.492 3.730 -16.251 1.00 69.31 92 PRO A O 1
ATOM 785 N N . THR A 1 93 ? 10.611 2.310 -14.754 1.00 67.69 93 THR A N 1
ATOM 786 C CA . THR A 1 93 ? 11.576 1.223 -14.994 1.00 67.69 93 THR A CA 1
ATOM 787 C C . THR A 1 93 ? 11.186 0.317 -16.161 1.00 67.69 93 THR A C 1
ATOM 789 O O . THR A 1 93 ? 12.045 -0.335 -16.766 1.00 67.69 93 THR A O 1
ATOM 792 N N . VAL A 1 94 ? 9.916 0.352 -16.572 1.00 61.94 94 VAL A N 1
ATOM 793 C CA . VAL A 1 94 ? 9.456 -0.273 -17.811 1.00 61.94 94 VAL A CA 1
ATOM 794 C C . VAL A 1 94 ? 9.951 0.577 -18.988 1.00 61.94 94 VAL A C 1
ATOM 796 O O . VAL A 1 94 ? 9.315 1.533 -19.420 1.00 61.94 94 VAL A O 1
ATOM 799 N N . ASN A 1 95 ? 11.092 0.193 -19.569 1.00 53.56 95 ASN A N 1
ATOM 800 C CA . ASN A 1 95 ? 11.681 0.794 -20.781 1.00 53.56 95 ASN A CA 1
ATOM 801 C C . ASN A 1 95 ? 10.834 0.606 -22.066 1.00 53.56 95 ASN A C 1
ATOM 803 O O . ASN A 1 95 ? 11.339 0.752 -23.181 1.00 53.56 95 ASN A O 1
ATOM 807 N N . SER A 1 96 ? 9.554 0.250 -21.951 1.00 50.38 96 SER A N 1
ATOM 808 C CA . SER A 1 96 ? 8.650 0.074 -23.083 1.00 50.38 96 SER A CA 1
ATOM 809 C C . SER A 1 96 ? 7.319 0.764 -22.792 1.00 50.38 96 SER A C 1
ATOM 811 O O . SER A 1 96 ? 6.587 0.327 -21.905 1.00 50.38 96 SER A O 1
ATOM 813 N N . PRO A 1 97 ? 6.978 1.846 -23.508 1.00 47.75 97 PRO A N 1
ATOM 814 C CA . PRO A 1 97 ? 5.695 2.489 -23.323 1.00 47.75 97 PRO A CA 1
ATOM 815 C C . PRO A 1 97 ? 4.627 1.527 -23.855 1.00 47.75 97 PRO A C 1
ATOM 817 O O . PRO A 1 97 ? 4.563 1.263 -25.053 1.00 47.75 97 PRO A O 1
ATOM 820 N N . PHE A 1 98 ? 3.796 1.030 -22.942 1.00 46.41 98 PHE A N 1
ATOM 821 C CA . PHE A 1 98 ? 2.582 0.247 -23.178 1.00 46.41 98 PHE A CA 1
ATOM 822 C C . PHE A 1 98 ? 2.770 -1.210 -23.656 1.00 46.41 98 PHE A C 1
ATOM 824 O O . PHE A 1 98 ? 3.497 -1.490 -24.613 1.00 46.41 98 PHE A O 1
ATOM 831 N N . PRO A 1 99 ? 2.026 -2.175 -23.075 1.00 44.03 99 PRO A N 1
ATOM 832 C CA . PRO A 1 99 ? 1.756 -3.417 -23.780 1.00 44.03 99 PRO A CA 1
ATOM 833 C C . PRO A 1 99 ? 1.006 -3.063 -25.069 1.00 44.03 99 PRO A C 1
ATOM 835 O O . PRO A 1 99 ? -0.031 -2.408 -25.032 1.00 44.03 99 PRO A O 1
ATOM 838 N N . LYS A 1 100 ? 1.533 -3.502 -26.218 1.00 47.25 100 LYS A N 1
ATOM 839 C CA . LYS A 1 100 ? 0.996 -3.197 -27.558 1.00 47.25 100 LYS A CA 1
ATOM 840 C C . LYS A 1 100 ? -0.478 -3.561 -27.772 1.00 47.25 100 LYS A C 1
ATOM 842 O O . LYS A 1 100 ? -1.025 -3.151 -28.785 1.00 47.25 100 LYS A O 1
ATOM 847 N N . ASN A 1 101 ? -1.120 -4.282 -26.853 1.00 46.22 101 ASN A N 1
ATOM 848 C CA . ASN A 1 101 ? -2.504 -4.705 -26.992 1.00 46.22 101 ASN A CA 1
ATOM 849 C C . ASN A 1 101 ? -3.312 -4.398 -25.716 1.00 46.22 101 ASN A C 1
ATOM 851 O O . ASN A 1 101 ? -3.157 -5.064 -24.696 1.00 46.22 101 ASN A O 1
ATOM 855 N N . ASN A 1 102 ? -4.235 -3.444 -25.863 1.00 38.50 102 ASN A N 1
ATOM 856 C CA . ASN A 1 102 ? -5.512 -3.318 -25.150 1.00 38.50 102 ASN A CA 1
ATOM 857 C C . ASN A 1 102 ? -5.511 -2.901 -23.672 1.00 38.50 102 ASN A C 1
ATOM 859 O O . ASN A 1 102 ? -6.126 -3.568 -22.844 1.00 38.50 102 ASN A O 1
ATOM 863 N N . LEU A 1 103 ? -4.984 -1.714 -23.371 1.00 36.84 103 LEU A N 1
ATOM 864 C CA . LEU A 1 103 ? -5.581 -0.872 -22.332 1.00 36.84 103 LEU A CA 1
ATOM 865 C C . LEU A 1 103 ? -5.901 0.488 -22.947 1.00 36.84 103 LEU A C 1
ATOM 867 O O . LEU A 1 103 ? -5.075 1.079 -23.638 1.00 36.84 103 LEU A O 1
ATOM 871 N N . ILE A 1 104 ? -7.154 0.891 -22.775 1.00 43.28 104 ILE A N 1
ATOM 872 C CA . ILE A 1 104 ? -7.789 2.050 -23.395 1.00 43.28 104 ILE A CA 1
ATOM 873 C C . ILE A 1 104 ? -6.980 3.307 -23.054 1.00 43.28 104 ILE A C 1
ATOM 875 O O . ILE A 1 104 ? -6.850 3.672 -21.887 1.00 43.28 104 ILE A O 1
ATOM 879 N N . SER A 1 105 ? -6.424 3.942 -24.083 1.00 29.19 105 SER A N 1
ATOM 880 C CA . SER A 1 105 ? -5.976 5.332 -24.038 1.00 29.19 105 SER A CA 1
ATOM 881 C C . SER A 1 105 ? -7.197 6.264 -24.062 1.00 29.19 105 SER A C 1
ATOM 883 O O . SER A 1 105 ? -8.207 5.872 -24.654 1.00 29.19 105 SER A O 1
ATOM 885 N N . PRO A 1 106 ? -7.128 7.472 -23.467 1.00 38.03 106 PRO A N 1
ATOM 886 C CA . PRO A 1 106 ? -8.125 8.509 -23.734 1.00 38.03 106 PRO A CA 1
ATOM 887 C C . PRO A 1 106 ? -8.245 8.814 -25.235 1.00 38.03 106 PRO A C 1
ATOM 889 O O . PRO A 1 106 ? -7.251 8.598 -25.972 1.00 38.03 106 PRO A O 1
#